Protein AF-A0A354V570-F1 (afdb_monomer)

Radius of gyration: 34.98 Å; Cα contacts (8 Å, |Δi|>4): 136; chains: 1; bounding box: 71×26×112 Å

Solvent-accessible surface area (backbone atoms only — not comparable to full-atom values): 10830 Å² total; per-residue (Å²): 133,88,82,84,88,83,88,81,84,81,88,86,79,90,77,90,74,82,81,78,75,77,77,74,77,79,70,84,76,78,62,79,75,73,76,81,72,86,63,65,87,55,49,42,34,30,36,42,27,51,80,42,76,70,43,21,30,79,84,53,80,10,58,46,37,53,50,50,54,52,50,15,59,76,69,74,23,50,77,44,78,36,73,46,66,88,47,95,57,36,56,58,75,24,49,72,60,71,65,19,80,42,63,84,79,77,75,88,91,53,87,92,55,90,78,76,83,82,90,76,86,87,77,90,78,91,85,78,70,83,87,69,84,56,72,86,71,86,54,94,82,44,74,87,50,76,87,54,89,83,88,77,69,88,91,116

Mean predicted aligned error: 12.6 Å

pLDDT: mean 85.15, std 17.91, range [40.03, 98.69]

Foldseek 3Di:
DDDDDDDDDDDDDDDDDPPPPPPPPPDPPPDPDPDPPPDDPQEQEEEDAQDDPCQDHPVLNHPLSVVQVVVSVVSNHHYHYDHDHPDPCSCVVDVVVVNGPDYSDDDPPDPSDDDDDDPDDDDDDDDDDPPPVCPPPDDPPPPVCPPPDDDDDPPD

Structure (mmCIF, N/CA/C/O backbone):
data_AF-A0A354V570-F1
#
_entry.id   AF-A0A354V570-F1
#
loop_
_atom_site.group_PDB
_atom_site.id
_atom_site.type_symbol
_atom_site.label_atom_id
_atom_site.label_alt_id
_atom_site.label_comp_id
_atom_site.label_asym_id
_atom_site.label_entity_id
_atom_site.label_seq_id
_atom_site.pdbx_PDB_ins_code
_atom_site.Cartn_x
_atom_site.Cartn_y
_atom_site.Cartn_z
_atom_site.occupancy
_atom_site.B_iso_or_equiv
_atom_site.auth_seq_id
_atom_site.auth_comp_id
_atom_site.auth_asym_id
_atom_site.auth_atom_id
_atom_site.pdbx_PDB_model_num
ATOM 1 N N . MET A 1 1 ? 56.225 10.891 81.210 1.00 40.03 1 MET A N 1
ATOM 2 C CA . MET A 1 1 ? 55.507 10.770 79.925 1.00 40.03 1 MET A CA 1
ATOM 3 C C . MET A 1 1 ? 54.212 10.021 80.195 1.00 40.03 1 MET A C 1
ATOM 5 O O . MET A 1 1 ? 54.259 8.983 80.834 1.00 40.03 1 MET A O 1
ATOM 9 N N . ILE A 1 2 ? 53.108 10.672 79.836 1.00 46.34 2 ILE A N 1
ATOM 10 C CA . ILE A 1 2 ? 51.670 10.344 79.922 1.00 46.34 2 ILE A CA 1
ATOM 11 C C . ILE A 1 2 ? 51.297 8.901 80.334 1.00 46.34 2 ILE A C 1
ATOM 13 O O . ILE A 1 2 ? 51.657 7.933 79.672 1.00 46.34 2 ILE A O 1
ATOM 17 N N . ALA A 1 3 ? 50.515 8.808 81.414 1.00 45.03 3 ALA A N 1
ATOM 18 C CA . ALA A 1 3 ? 49.882 7.602 81.949 1.00 45.03 3 ALA A CA 1
ATOM 19 C C . ALA A 1 3 ? 48.543 7.268 81.245 1.00 45.03 3 ALA A C 1
ATOM 21 O O . ALA A 1 3 ? 47.855 8.187 80.797 1.00 45.03 3 ALA A O 1
ATOM 22 N N . PRO A 1 4 ? 48.120 5.988 81.216 1.00 59.09 4 PRO A N 1
ATOM 23 C CA . PRO A 1 4 ? 46.733 5.562 81.005 1.00 59.09 4 PRO A CA 1
ATOM 24 C C . PRO A 1 4 ? 46.096 5.131 82.357 1.00 59.09 4 PRO A C 1
ATOM 26 O O . PRO A 1 4 ? 46.700 5.324 83.411 1.00 59.09 4 PRO A O 1
ATOM 29 N N . PRO A 1 5 ? 44.963 4.408 82.370 1.00 66.62 5 PRO A N 1
ATOM 30 C CA . PRO A 1 5 ? 43.580 4.835 82.147 1.00 66.62 5 PRO A CA 1
ATOM 31 C C . PRO A 1 5 ? 42.736 4.666 83.438 1.00 66.62 5 PRO A C 1
ATOM 33 O O . PRO A 1 5 ? 43.206 4.044 84.387 1.00 66.62 5 PRO A O 1
ATOM 36 N N . ARG A 1 6 ? 41.465 5.114 83.462 1.00 45.03 6 ARG A N 1
ATOM 37 C CA . ARG A 1 6 ? 40.310 4.314 83.955 1.00 45.03 6 ARG A CA 1
ATOM 38 C C . ARG A 1 6 ? 38.993 5.087 84.093 1.00 45.03 6 ARG A C 1
ATOM 40 O O . ARG A 1 6 ? 38.951 6.180 84.637 1.00 45.03 6 ARG A O 1
ATOM 47 N N . SER A 1 7 ? 37.947 4.359 83.695 1.00 45.62 7 SER A N 1
ATOM 48 C CA . SER A 1 7 ? 36.602 4.253 84.278 1.00 45.62 7 SER A CA 1
ATOM 49 C C . SER A 1 7 ? 35.787 5.508 84.514 1.00 45.62 7 SER A C 1
ATOM 51 O O . SER A 1 7 ? 36.023 6.212 85.485 1.00 45.62 7 SER A O 1
ATOM 53 N N . LEU A 1 8 ? 34.676 5.635 83.785 1.00 45.81 8 LEU A N 1
ATOM 54 C CA . LEU A 1 8 ? 33.562 6.454 84.240 1.00 45.81 8 LEU A CA 1
ATOM 55 C C . LEU A 1 8 ? 32.199 5.903 83.746 1.00 45.81 8 LEU A C 1
ATOM 57 O O . LEU A 1 8 ? 31.908 5.944 82.560 1.00 45.81 8 LEU A O 1
ATOM 61 N N . TYR A 1 9 ? 31.410 5.435 84.729 1.00 46.66 9 TYR A N 1
ATOM 62 C CA . TYR A 1 9 ? 29.935 5.459 84.877 1.00 46.66 9 TYR A CA 1
ATOM 63 C C . TYR A 1 9 ? 29.064 4.608 83.927 1.00 46.66 9 TYR A C 1
ATOM 65 O O . TYR A 1 9 ? 29.129 4.714 82.714 1.00 46.66 9 TYR A O 1
ATOM 73 N N . ALA A 1 10 ? 28.336 3.603 84.427 1.00 41.88 10 ALA A N 1
ATOM 74 C CA . ALA A 1 10 ? 27.151 3.638 85.303 1.00 41.88 10 ALA A CA 1
ATOM 75 C C . ALA A 1 10 ? 25.839 3.894 84.533 1.00 41.88 10 ALA A C 1
ATOM 77 O O . ALA A 1 10 ? 25.606 4.969 83.999 1.00 41.88 10 ALA A O 1
ATOM 78 N N . ALA A 1 11 ? 25.036 2.826 84.509 1.00 47.81 11 ALA A N 1
ATOM 79 C CA . ALA A 1 11 ? 23.582 2.703 84.430 1.00 47.81 11 ALA A CA 1
ATOM 80 C C . ALA A 1 11 ? 22.734 3.974 84.214 1.00 47.81 11 ALA A C 1
ATOM 82 O O . ALA A 1 11 ? 22.866 4.932 84.967 1.00 47.81 11 ALA A O 1
ATOM 83 N N . LEU A 1 12 ? 21.720 3.888 83.339 1.00 44.53 12 LEU A N 1
ATOM 84 C CA . LEU A 1 12 ? 20.302 3.796 83.743 1.00 44.53 12 LEU A CA 1
ATOM 85 C C . LEU A 1 12 ? 19.314 4.089 82.589 1.00 44.53 12 LEU A C 1
ATOM 87 O O . LEU A 1 12 ? 19.620 4.792 81.634 1.00 44.53 12 LEU A O 1
ATOM 91 N N . PHE A 1 13 ? 18.092 3.593 82.811 1.00 45.84 13 PHE A N 1
ATOM 92 C CA . PHE A 1 13 ? 16.803 3.943 82.204 1.00 45.84 13 PHE A CA 1
ATOM 93 C C . PHE A 1 13 ? 16.470 3.383 80.819 1.00 45.84 13 PHE A C 1
ATOM 95 O O . PHE A 1 13 ? 16.592 4.028 79.783 1.00 45.84 13 PHE A O 1
ATOM 102 N N . GLY A 1 14 ? 15.875 2.186 80.857 1.00 50.66 14 GLY A N 1
ATOM 103 C CA . GLY A 1 14 ? 14.867 1.807 79.880 1.00 50.66 14 GLY A CA 1
ATOM 104 C C . GLY A 1 14 ? 13.661 2.747 79.956 1.00 50.66 14 GLY A C 1
ATOM 105 O O . GLY A 1 14 ? 13.156 3.049 81.037 1.00 50.66 14 GLY A O 1
ATOM 106 N N . ALA A 1 15 ? 13.197 3.175 78.788 1.00 52.69 15 ALA A N 1
ATOM 107 C CA . ALA A 1 15 ? 11.893 3.782 78.590 1.00 52.69 15 ALA A CA 1
ATOM 108 C C . ALA A 1 15 ? 11.246 3.090 77.384 1.00 52.69 15 ALA A C 1
ATOM 110 O O . ALA A 1 15 ? 11.650 3.281 76.238 1.00 52.69 15 ALA A O 1
ATOM 111 N N . LEU A 1 16 ? 10.272 2.227 77.674 1.00 54.16 16 LEU A N 1
ATOM 112 C CA . LEU A 1 16 ? 9.351 1.643 76.705 1.00 54.16 16 LEU A CA 1
ATOM 113 C C . LEU A 1 16 ? 8.462 2.761 76.145 1.00 54.16 16 LEU A C 1
ATOM 115 O O . LEU A 1 16 ? 7.540 3.218 76.816 1.00 54.16 16 LEU A O 1
ATOM 119 N N . LEU A 1 17 ? 8.734 3.195 74.916 1.00 55.28 17 LEU A N 1
ATOM 120 C CA . LEU A 1 17 ? 7.789 3.961 74.106 1.00 55.28 17 LEU A CA 1
ATOM 121 C C . LEU A 1 17 ? 6.872 2.957 73.391 1.00 55.28 17 LEU A C 1
ATOM 123 O O . LEU A 1 17 ? 7.374 2.178 72.578 1.00 55.28 17 LEU A O 1
ATOM 127 N N . PRO A 1 18 ? 5.553 2.923 73.657 1.00 50.94 18 PRO A N 1
ATOM 128 C CA . PRO A 1 18 ? 4.658 2.131 72.833 1.00 50.94 18 PRO A CA 1
ATOM 129 C C . PRO A 1 18 ? 4.626 2.760 71.438 1.00 50.94 18 PRO A C 1
ATOM 131 O O . PRO A 1 18 ? 4.249 3.920 71.266 1.00 50.94 18 PRO A O 1
ATOM 134 N N . ALA A 1 19 ? 5.055 1.990 70.440 1.00 54.31 19 ALA A N 1
ATOM 135 C CA . ALA A 1 19 ? 4.884 2.324 69.038 1.00 54.31 19 ALA A CA 1
ATOM 136 C C . ALA A 1 19 ? 3.381 2.377 68.734 1.00 54.31 19 ALA A C 1
ATOM 138 O O . ALA A 1 19 ? 2.736 1.356 68.500 1.00 54.31 19 ALA A O 1
ATOM 139 N N . LEU A 1 20 ? 2.810 3.579 68.768 1.00 51.91 20 LEU A N 1
ATOM 140 C CA . LEU A 1 20 ? 1.497 3.856 68.205 1.00 51.91 20 LEU A CA 1
ATOM 141 C C . LEU A 1 20 ? 1.628 3.759 66.682 1.00 51.91 20 LEU A C 1
ATOM 143 O O . LEU A 1 20 ? 1.919 4.735 65.994 1.00 51.91 20 LEU A O 1
ATOM 147 N N . TRP A 1 21 ? 1.461 2.548 66.156 1.00 53.62 21 TRP A N 1
ATOM 148 C CA . TRP A 1 21 ? 1.178 2.337 64.744 1.00 53.62 21 TRP A CA 1
ATOM 149 C C . TRP A 1 21 ? -0.186 2.947 64.440 1.00 53.62 21 TRP A C 1
ATOM 151 O O . TRP A 1 21 ? -1.230 2.319 64.632 1.00 53.62 21 TRP A O 1
ATOM 161 N N . SER A 1 22 ? -0.170 4.192 63.968 1.00 54.38 22 SER A N 1
ATOM 162 C CA . SER A 1 22 ? -1.287 4.790 63.250 1.00 54.38 22 SER A CA 1
ATOM 163 C C . SER A 1 22 ? -1.614 3.895 62.058 1.00 54.38 22 SER A C 1
ATOM 165 O O . SER A 1 22 ? -0.965 3.963 61.016 1.00 54.38 22 SER A O 1
ATOM 167 N N . HIS A 1 23 ? -2.615 3.034 62.216 1.00 56.38 23 HIS A N 1
ATOM 168 C CA . HIS A 1 23 ? -3.255 2.352 61.103 1.00 56.38 23 HIS A CA 1
ATOM 169 C C . HIS A 1 23 ? -4.083 3.408 60.375 1.00 56.38 23 HIS A C 1
ATOM 171 O O . HIS A 1 23 ? -5.276 3.569 60.627 1.00 56.38 23 HIS A O 1
ATOM 177 N N . ALA A 1 24 ? -3.429 4.190 59.515 1.00 60.97 24 ALA A N 1
ATOM 178 C CA . ALA A 1 24 ? -4.134 4.960 58.512 1.00 60.97 24 ALA A CA 1
ATOM 179 C C . ALA A 1 24 ? -4.854 3.942 57.623 1.00 60.97 24 ALA A C 1
ATOM 181 O O . ALA A 1 24 ? -4.229 3.260 56.812 1.00 60.97 24 ALA A O 1
ATOM 182 N N . ALA A 1 25 ? -6.157 3.774 57.844 1.00 57.53 25 ALA A N 1
ATOM 183 C CA . ALA A 1 25 ? -7.006 3.018 56.946 1.00 57.53 25 ALA A CA 1
ATOM 184 C C . ALA A 1 25 ? -6.909 3.687 55.571 1.00 57.53 25 ALA A C 1
ATOM 186 O O . ALA A 1 25 ? -7.397 4.800 55.376 1.00 57.53 25 ALA A O 1
ATOM 187 N N . ALA A 1 26 ? -6.211 3.034 54.643 1.00 60.56 26 ALA A N 1
ATOM 188 C CA . ALA A 1 26 ? -6.195 3.436 53.251 1.00 60.56 26 ALA A CA 1
ATOM 189 C C . ALA A 1 26 ? -7.630 3.307 52.731 1.00 60.56 26 ALA A C 1
ATOM 191 O O . ALA A 1 26 ? -8.140 2.201 52.551 1.00 60.56 26 ALA A O 1
ATOM 192 N N . LEU A 1 27 ? -8.302 4.444 52.547 1.00 58.34 27 LEU A N 1
ATOM 193 C CA . LEU A 1 27 ? -9.531 4.487 51.767 1.00 58.34 27 LEU A CA 1
ATOM 194 C C . LEU A 1 27 ? -9.199 3.957 50.363 1.00 58.34 27 LEU A C 1
ATOM 196 O O . LEU A 1 27 ? -8.145 4.324 49.832 1.00 58.34 27 LEU A O 1
ATOM 200 N N . PRO A 1 28 ? -10.048 3.109 49.757 1.00 53.22 28 PRO A N 1
ATOM 201 C CA . PRO A 1 28 ? -9.874 2.714 48.370 1.00 53.22 28 PRO A CA 1
ATOM 202 C C . PRO A 1 28 ? -9.781 3.982 47.524 1.00 53.22 28 PRO A C 1
ATOM 204 O O . PRO A 1 28 ? -10.740 4.748 47.434 1.00 53.22 28 PRO A O 1
ATOM 207 N N . GLN A 1 29 ? -8.610 4.239 46.942 1.00 56.62 29 GLN A N 1
ATOM 208 C CA . GLN A 1 29 ? -8.516 5.201 45.859 1.00 56.62 29 GLN A CA 1
ATOM 209 C C . GLN A 1 29 ? -9.211 4.555 44.666 1.00 56.62 29 GLN A C 1
ATOM 211 O O . GLN A 1 29 ? -8.597 3.804 43.910 1.00 56.62 29 GLN A O 1
ATOM 216 N N . GLU A 1 30 ? -10.508 4.816 44.518 1.00 58.66 30 GLU A N 1
ATOM 217 C CA . GLU A 1 30 ? -11.145 4.742 43.212 1.00 58.66 30 GLU A CA 1
ATOM 218 C C . GLU A 1 30 ? -10.416 5.769 42.346 1.00 58.66 30 GLU A C 1
ATOM 220 O O . GLU A 1 30 ? -10.664 6.975 42.404 1.00 58.66 30 GLU A O 1
ATOM 225 N N . GLY A 1 31 ? -9.401 5.283 41.624 1.00 63.75 31 GLY A N 1
ATOM 226 C CA . GLY A 1 31 ? -8.749 6.047 40.575 1.00 63.75 31 GLY A CA 1
ATOM 227 C C . GLY A 1 31 ? -9.816 6.590 39.625 1.00 63.75 31 GLY A C 1
ATOM 228 O O . GLY A 1 31 ? -10.897 5.999 39.533 1.00 63.75 31 GLY A O 1
ATOM 229 N N . PRO A 1 32 ? -9.551 7.719 38.946 1.00 59.88 32 PRO A N 1
ATOM 230 C CA . PRO A 1 32 ? -10.519 8.329 38.045 1.00 59.88 32 PRO A CA 1
ATOM 231 C C . PRO A 1 32 ? -11.125 7.244 37.159 1.00 59.88 32 PRO A C 1
ATOM 233 O O . PRO A 1 32 ? -10.380 6.498 36.518 1.00 59.88 32 PRO A O 1
ATOM 236 N N . ALA A 1 33 ? -12.458 7.125 37.212 1.00 59.72 33 ALA A N 1
ATOM 237 C CA . ALA A 1 33 ? -13.228 6.197 36.399 1.00 59.72 33 ALA A CA 1
ATOM 238 C C . ALA A 1 33 ? -12.624 6.202 34.997 1.00 59.72 33 ALA A C 1
ATOM 240 O O . ALA A 1 33 ? -12.495 7.274 34.399 1.00 59.72 33 ALA A O 1
ATOM 241 N N . ALA A 1 34 ? -12.148 5.030 34.564 1.00 62.41 34 ALA A N 1
ATOM 242 C CA . ALA A 1 34 ? -11.426 4.859 33.315 1.00 62.41 34 ALA A CA 1
ATOM 243 C C . ALA A 1 34 ? -12.100 5.704 32.232 1.00 62.41 34 ALA A C 1
ATOM 245 O O . ALA A 1 34 ? -13.318 5.610 32.056 1.00 62.41 34 ALA A O 1
ATOM 246 N N . ALA A 1 35 ? -11.324 6.572 31.577 1.00 65.38 35 ALA A N 1
ATOM 247 C CA . ALA A 1 35 ? -11.808 7.345 30.445 1.00 65.38 35 ALA A CA 1
ATOM 248 C C . ALA A 1 35 ? -12.620 6.407 29.541 1.00 65.38 35 ALA A C 1
ATOM 250 O O . ALA A 1 35 ? -12.164 5.304 29.236 1.00 65.38 35 ALA A O 1
ATOM 251 N N . VAL A 1 36 ? -13.850 6.799 29.203 1.00 68.56 36 VAL A N 1
ATOM 252 C CA . VAL A 1 36 ? -14.714 5.977 28.354 1.00 68.56 36 VAL A CA 1
ATOM 253 C C . VAL A 1 36 ? -14.024 5.861 27.001 1.00 68.56 36 VAL A C 1
ATOM 255 O O . VAL A 1 36 ? -14.015 6.811 26.221 1.00 68.56 36 VAL A O 1
ATOM 258 N N . GLU A 1 37 ? -13.402 4.712 26.752 1.00 74.56 37 GLU A N 1
ATOM 259 C CA . GLU A 1 37 ? -12.779 4.401 25.474 1.00 74.56 37 GLU A CA 1
ATOM 260 C C . GLU A 1 37 ? -13.897 4.286 24.430 1.00 74.56 37 GLU A C 1
ATOM 262 O O . GLU A 1 37 ? -14.682 3.337 24.433 1.00 74.56 37 GLU A O 1
ATOM 267 N N . LEU A 1 38 ? -14.016 5.303 23.572 1.00 79.88 38 LEU A N 1
ATOM 268 C CA . LEU A 1 38 ? -15.046 5.355 22.528 1.00 79.88 38 LEU A CA 1
ATOM 269 C C . LEU A 1 38 ? -14.749 4.390 21.370 1.00 79.88 38 LEU A C 1
ATOM 271 O O . LEU A 1 38 ? -15.641 4.100 20.571 1.00 79.88 38 LEU A O 1
ATOM 275 N N . ILE A 1 39 ? -13.508 3.910 21.256 1.00 83.12 39 ILE A N 1
ATOM 276 C CA . ILE A 1 39 ? -13.085 2.955 20.233 1.00 83.12 39 ILE A CA 1
ATOM 277 C C . ILE A 1 39 ? -13.194 1.538 20.796 1.00 83.12 39 ILE A C 1
ATOM 279 O O . ILE A 1 39 ? -12.601 1.217 21.817 1.00 83.12 39 ILE A O 1
ATOM 283 N N . ASP A 1 40 ? -13.927 0.657 20.113 1.00 87.00 40 ASP A N 1
ATOM 284 C CA . ASP A 1 40 ? -14.064 -0.729 20.564 1.00 87.00 40 ASP A CA 1
ATOM 285 C C . ASP A 1 40 ? -12.696 -1.447 20.560 1.00 87.00 40 ASP A C 1
ATOM 287 O O . ASP A 1 40 ? -12.145 -1.719 19.485 1.00 87.00 40 ASP A O 1
ATOM 291 N N . PRO A 1 41 ? -12.150 -1.829 21.734 1.00 89.12 41 PRO A N 1
ATOM 292 C CA . PRO A 1 41 ? -10.842 -2.468 21.806 1.00 89.12 41 PRO A CA 1
ATOM 293 C C . PRO A 1 41 ? -10.837 -3.879 21.201 1.00 89.12 41 PRO A C 1
ATOM 295 O O . PRO A 1 41 ? -9.758 -4.438 20.988 1.00 89.12 41 PRO A O 1
ATOM 298 N N . LYS A 1 42 ? -12.006 -4.464 20.911 1.00 95.12 42 LYS A N 1
ATOM 299 C CA . LYS A 1 42 ? -12.170 -5.815 20.356 1.00 95.12 42 LYS A CA 1
ATOM 300 C C . LYS A 1 42 ? -12.096 -5.856 18.832 1.00 95.12 42 LYS A C 1
ATOM 302 O O . LYS A 1 42 ? -12.066 -6.948 18.265 1.00 95.12 42 LYS A O 1
ATOM 307 N N . VAL A 1 43 ? -12.037 -4.701 18.168 1.00 97.44 43 VAL A N 1
ATOM 308 C CA . VAL A 1 43 ? -11.965 -4.606 16.708 1.00 97.44 43 VAL A CA 1
ATOM 309 C C . VAL A 1 43 ? -10.581 -4.124 16.281 1.00 97.44 43 VAL A C 1
ATOM 311 O O . VAL A 1 43 ? -10.050 -3.142 16.790 1.00 97.44 43 VAL A O 1
ATOM 314 N N . PHE A 1 44 ? -9.974 -4.822 15.330 1.00 98.19 44 PHE A N 1
ATOM 315 C CA . PHE A 1 44 ? -8.785 -4.386 14.615 1.00 98.19 44 PHE A CA 1
ATOM 316 C C . PHE A 1 44 ? -9.236 -3.604 13.377 1.00 98.19 44 PHE A C 1
ATOM 318 O O . PHE A 1 44 ? -9.680 -4.197 12.392 1.00 98.19 44 PHE A O 1
ATOM 325 N N . ARG A 1 45 ? -9.208 -2.266 13.460 1.00 98.12 45 ARG A N 1
ATOM 326 C CA . ARG A 1 45 ? -9.735 -1.368 12.420 1.00 98.12 45 ARG A CA 1
ATOM 327 C C . ARG A 1 45 ? -8.621 -0.936 11.470 1.00 98.12 45 ARG A C 1
ATOM 329 O O . ARG A 1 45 ? -7.745 -0.163 11.850 1.00 98.12 45 ARG A O 1
ATOM 336 N N . VAL A 1 46 ? -8.671 -1.396 10.228 1.00 98.44 46 VAL A N 1
ATOM 337 C CA . VAL A 1 46 ? -7.612 -1.206 9.230 1.00 98.44 46 VAL A CA 1
ATOM 338 C C . VAL A 1 46 ? -8.031 -0.171 8.189 1.00 98.44 46 VAL A C 1
ATOM 340 O O . VAL A 1 46 ? -9.097 -0.281 7.587 1.00 98.44 46 VAL A O 1
ATOM 343 N N . CYS A 1 47 ? -7.188 0.828 7.941 1.00 98.31 47 CYS A N 1
ATOM 344 C CA . CYS A 1 47 ? -7.322 1.729 6.801 1.00 98.31 47 CYS A CA 1
ATOM 345 C C . CYS A 1 47 ? -6.811 1.009 5.548 1.00 98.31 47 CYS A C 1
ATOM 347 O O . CYS A 1 47 ? -5.683 0.511 5.549 1.00 98.31 47 CYS A O 1
ATOM 349 N N . SER A 1 48 ? -7.606 0.932 4.481 1.00 98.31 48 SER A N 1
ATOM 350 C CA . SER A 1 48 ? -7.229 0.156 3.294 1.00 98.31 48 SER A CA 1
ATOM 351 C C . SER A 1 48 ? -7.860 0.706 2.016 1.00 98.31 48 SER A C 1
ATOM 353 O O . SER A 1 48 ? -8.819 1.477 2.072 1.00 98.31 48 SER A O 1
ATOM 355 N N . ASP A 1 49 ? -7.321 0.328 0.858 1.00 98.25 49 ASP A N 1
ATOM 356 C CA . ASP A 1 49 ? -7.836 0.754 -0.442 1.00 98.25 49 ASP A CA 1
ATOM 357 C C . ASP A 1 49 ? -8.773 -0.317 -1.021 1.00 98.25 49 ASP A C 1
ATOM 359 O O . ASP A 1 49 ? -8.402 -1.492 -1.089 1.00 98.25 49 ASP A O 1
ATOM 363 N N . PRO A 1 50 ? -9.991 0.054 -1.455 1.00 98.12 50 PRO A N 1
ATOM 364 C CA . PRO A 1 50 ? -10.959 -0.907 -1.968 1.00 98.12 50 PRO A CA 1
ATOM 365 C C . PRO A 1 50 ? -10.557 -1.563 -3.301 1.00 98.12 50 PRO A C 1
ATOM 367 O O . PRO A 1 50 ? -11.178 -2.553 -3.698 1.00 98.12 50 PRO A O 1
ATOM 370 N N . ARG A 1 51 ? -9.577 -1.020 -4.036 1.00 97.88 51 ARG A N 1
ATOM 371 C CA . ARG A 1 51 ? -9.271 -1.371 -5.434 1.00 97.88 51 ARG A CA 1
ATOM 372 C C . ARG A 1 51 ? -7.778 -1.257 -5.785 1.00 97.88 51 ARG A C 1
ATOM 374 O O . ARG A 1 51 ? -7.449 -0.852 -6.899 1.00 97.88 51 ARG A O 1
ATOM 381 N N . ASN A 1 52 ? -6.881 -1.670 -4.893 1.00 97.12 52 ASN A N 1
ATOM 382 C CA . ASN A 1 52 ? -5.430 -1.546 -5.069 1.00 97.12 52 ASN A CA 1
ATOM 383 C C . ASN A 1 52 ? -4.714 -2.903 -5.037 1.00 97.12 52 ASN A C 1
ATOM 385 O O . ASN A 1 52 ? -3.825 -3.147 -4.219 1.00 97.12 52 ASN A O 1
ATOM 389 N N . LEU A 1 53 ? -5.105 -3.822 -5.924 1.00 98.00 53 LEU A N 1
ATOM 390 C CA . LEU A 1 53 ? -4.349 -5.063 -6.092 1.00 98.00 53 LEU A CA 1
ATOM 391 C C . LEU A 1 53 ? -2.928 -4.760 -6.611 1.00 98.00 53 LEU A C 1
ATOM 393 O O . LEU A 1 53 ? -2.769 -3.877 -7.454 1.00 98.00 53 LEU A O 1
ATOM 397 N N . PRO A 1 54 ? -1.901 -5.496 -6.144 1.00 97.50 54 PRO A N 1
ATOM 398 C CA . PRO A 1 54 ? -1.980 -6.726 -5.343 1.00 97.50 54 PRO A CA 1
ATOM 399 C C . PRO A 1 54 ? -2.097 -6.520 -3.819 1.00 97.50 54 PRO A C 1
ATOM 401 O O . PRO A 1 54 ? -2.168 -7.504 -3.086 1.00 97.50 54 PRO A O 1
ATOM 404 N N . PHE A 1 55 ? -2.113 -5.280 -3.328 1.00 98.06 55 PHE A N 1
ATOM 405 C CA . PHE A 1 55 ? -2.076 -4.960 -1.897 1.00 98.06 55 PHE A CA 1
ATOM 406 C C . PHE A 1 55 ? -3.399 -5.276 -1.204 1.00 98.06 55 PHE A C 1
ATOM 408 O O . PHE A 1 55 ? -3.438 -6.107 -0.297 1.00 98.06 55 PHE A O 1
ATOM 415 N N . SER A 1 56 ? -4.489 -4.652 -1.648 1.00 98.50 56 SER A N 1
ATOM 416 C CA . SER A 1 56 ? -5.801 -4.792 -1.015 1.00 98.50 56 SER A CA 1
ATOM 417 C C . SER A 1 56 ? -6.968 -4.550 -1.969 1.00 98.50 56 SER A C 1
ATOM 419 O O . SER A 1 56 ? -6.837 -3.856 -2.979 1.00 98.50 56 SER A O 1
ATOM 421 N N . ASN A 1 57 ? -8.118 -5.152 -1.658 1.00 98.56 57 ASN A N 1
ATOM 422 C CA . ASN A 1 57 ? -9.413 -4.773 -2.218 1.00 98.56 57 ASN A CA 1
ATOM 423 C C . ASN A 1 57 ? -10.587 -5.170 -1.299 1.00 98.56 57 ASN A C 1
ATOM 425 O O . ASN A 1 57 ? -10.410 -5.935 -0.350 1.00 98.56 57 ASN A O 1
ATOM 429 N N . GLU A 1 58 ? -11.804 -4.705 -1.609 1.00 98.25 58 GLU A N 1
ATOM 430 C CA . GLU A 1 58 ? -13.027 -5.029 -0.835 1.00 98.25 58 GLU A CA 1
ATOM 431 C C . GLU A 1 58 ? -13.380 -6.521 -0.840 1.00 98.25 58 GLU A C 1
ATOM 433 O O . GLU A 1 58 ? -14.095 -6.996 0.040 1.00 98.25 58 GLU A O 1
ATOM 438 N N . LYS A 1 59 ? -12.873 -7.271 -1.824 1.00 98.25 59 LYS A N 1
ATOM 439 C CA . LYS A 1 59 ? -13.056 -8.723 -1.920 1.00 98.25 59 LYS A CA 1
ATOM 440 C C . LYS A 1 59 ? -12.085 -9.509 -1.033 1.00 98.25 59 LYS A C 1
ATOM 442 O O . LYS A 1 59 ? -12.223 -10.725 -0.931 1.00 98.25 59 LYS A O 1
ATOM 447 N N . GLY A 1 60 ? -11.108 -8.849 -0.406 1.00 97.94 60 GLY A N 1
ATOM 448 C CA . GLY A 1 60 ? -10.112 -9.496 0.447 1.00 97.94 60 GLY A CA 1
ATOM 449 C C . GLY A 1 60 ? -9.091 -10.348 -0.317 1.00 97.94 60 GLY A C 1
ATOM 450 O O . GLY A 1 60 ? -8.557 -11.306 0.240 1.00 97.94 60 GLY A O 1
ATOM 451 N N . GLU A 1 61 ? -8.845 -10.049 -1.594 1.00 98.50 61 GLU A N 1
ATOM 452 C CA . GLU A 1 61 ? -7.960 -10.824 -2.479 1.00 98.50 61 GLU A CA 1
ATOM 453 C C . GLU A 1 61 ? -6.488 -10.386 -2.381 1.00 98.50 61 GLU A C 1
ATOM 455 O O . GLU A 1 61 ? -5.601 -11.096 -2.854 1.00 98.50 61 GLU A O 1
ATOM 460 N N . GLY A 1 62 ? -6.216 -9.221 -1.786 1.00 98.50 62 GLY A N 1
ATOM 461 C CA . GLY A 1 62 ? -4.870 -8.668 -1.680 1.00 98.50 62 GLY A CA 1
ATOM 462 C C . GLY A 1 62 ? -4.040 -9.277 -0.550 1.00 98.50 62 GLY A C 1
ATOM 463 O O . GLY A 1 62 ? -4.568 -9.778 0.448 1.00 98.50 62 GLY A O 1
ATOM 464 N N . PHE A 1 63 ? -2.713 -9.212 -0.672 1.00 98.31 63 PHE A N 1
ATOM 465 C CA . PHE A 1 63 ? -1.829 -9.788 0.345 1.00 98.31 63 PHE A CA 1
ATOM 466 C C . PHE A 1 63 ? -1.896 -9.028 1.682 1.00 98.31 63 PHE A C 1
ATOM 468 O O . PHE A 1 63 ? -1.786 -9.649 2.740 1.00 98.31 63 PHE A O 1
ATOM 475 N N . GLU A 1 64 ? -2.141 -7.713 1.674 1.00 98.38 64 GLU A N 1
ATOM 476 C CA . GLU A 1 64 ? -2.327 -6.931 2.902 1.00 98.38 64 GLU A CA 1
ATOM 477 C C . GLU A 1 64 ? -3.657 -7.257 3.584 1.00 98.38 64 GLU A C 1
ATOM 479 O O . GLU A 1 64 ? -3.744 -7.183 4.811 1.00 98.38 64 GLU A O 1
ATOM 484 N N . ASN A 1 65 ? -4.675 -7.699 2.828 1.00 98.69 65 ASN A N 1
ATOM 485 C CA . ASN A 1 65 ? -5.892 -8.233 3.437 1.00 98.69 65 ASN A CA 1
ATOM 486 C C . ASN A 1 65 ? -5.576 -9.486 4.263 1.00 98.69 65 ASN A C 1
ATOM 488 O O . ASN A 1 65 ? -5.975 -9.580 5.420 1.00 98.69 65 ASN A O 1
ATOM 492 N N . LYS A 1 66 ? -4.772 -10.404 3.714 1.00 98.56 66 LYS A N 1
ATOM 493 C CA . LYS A 1 66 ? -4.354 -11.632 4.413 1.00 98.56 66 LYS A CA 1
ATOM 494 C C . LYS A 1 66 ? -3.460 -11.365 5.618 1.00 98.56 66 LYS A C 1
ATOM 496 O O . LYS A 1 66 ? -3.592 -12.038 6.638 1.00 98.56 66 LYS A O 1
ATOM 501 N N . LEU A 1 67 ? -2.599 -10.351 5.547 1.00 98.50 67 LEU A N 1
ATOM 502 C CA . LEU A 1 67 ? -1.826 -9.904 6.708 1.00 98.50 67 LEU A CA 1
ATOM 503 C C . LEU A 1 67 ? -2.725 -9.304 7.799 1.00 98.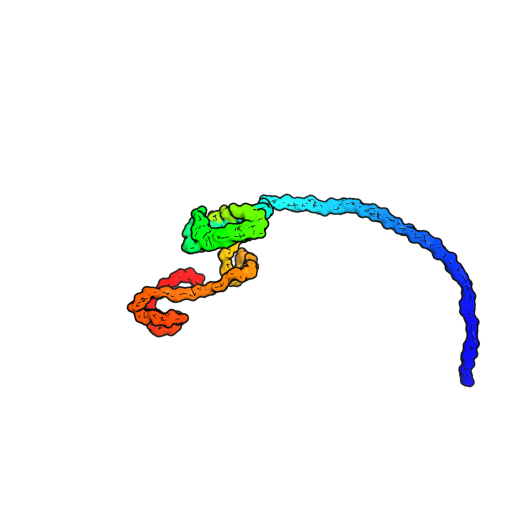50 67 LEU A C 1
ATOM 505 O O . LEU A 1 67 ? -2.523 -9.592 8.978 1.00 98.50 67 LEU A O 1
ATOM 509 N N . ALA A 1 68 ? -3.733 -8.514 7.428 1.00 98.62 68 ALA A N 1
ATOM 510 C CA . ALA A 1 68 ? -4.693 -7.963 8.380 1.00 98.62 68 ALA A CA 1
ATOM 511 C C . ALA A 1 68 ? -5.527 -9.061 9.062 1.00 98.62 68 ALA A C 1
ATOM 513 O O . ALA A 1 68 ? -5.690 -9.031 10.281 1.00 98.62 68 ALA A O 1
ATOM 514 N N . GLU A 1 69 ? -5.993 -10.060 8.303 1.00 98.69 69 GLU A N 1
ATOM 515 C CA . GLU A 1 69 ? -6.668 -11.258 8.827 1.00 98.69 69 GLU A CA 1
ATOM 516 C C . GLU A 1 69 ? -5.776 -12.003 9.836 1.00 98.69 69 GLU A C 1
ATOM 518 O O . GLU A 1 69 ? -6.214 -12.324 10.944 1.00 98.69 69 GLU A O 1
ATOM 523 N N . LEU A 1 70 ? -4.501 -12.222 9.490 1.00 98.56 70 LEU A N 1
ATOM 524 C CA . LEU A 1 70 ? -3.524 -12.877 10.362 1.00 98.56 70 LEU A CA 1
ATOM 525 C C . LEU A 1 70 ? -3.317 -12.115 11.679 1.00 98.56 70 LEU A C 1
ATOM 527 O O . LEU A 1 70 ? -3.285 -12.731 12.748 1.00 98.56 70 LEU A O 1
ATOM 531 N N . LEU A 1 71 ? -3.156 -10.791 11.616 1.00 98.25 71 LEU A N 1
ATOM 532 C CA . LEU A 1 71 ? -2.953 -9.961 12.804 1.00 98.25 71 LEU A CA 1
ATOM 533 C C . LEU A 1 71 ? -4.205 -9.908 13.679 1.00 98.25 71 LEU A C 1
ATOM 535 O O . LEU A 1 71 ? -4.091 -10.096 14.888 1.00 98.25 71 LEU A O 1
ATOM 539 N N . ALA A 1 72 ? -5.388 -9.721 13.091 1.00 98.50 72 ALA A N 1
ATOM 540 C CA . ALA A 1 72 ? -6.649 -9.725 13.828 1.00 98.50 72 ALA A CA 1
ATOM 541 C C . ALA A 1 72 ? -6.832 -11.037 14.610 1.00 98.50 72 ALA A C 1
ATOM 543 O O . ALA A 1 72 ? -7.086 -11.010 15.816 1.00 98.50 72 ALA A O 1
ATOM 544 N N . ALA A 1 73 ? -6.579 -12.179 13.959 1.00 9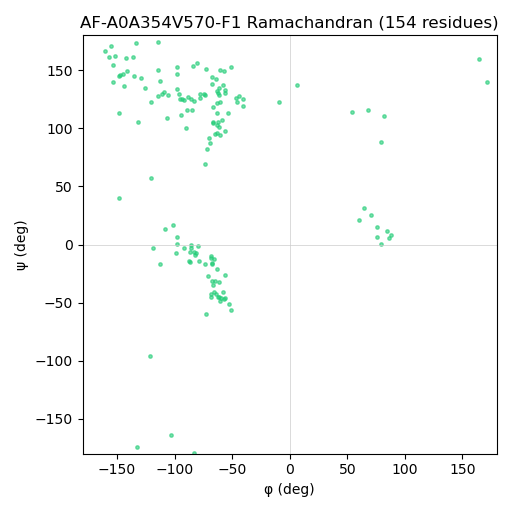8.50 73 ALA A N 1
ATOM 545 C CA . ALA A 1 73 ? -6.634 -13.491 14.597 1.00 98.50 73 ALA A CA 1
ATOM 546 C C . ALA A 1 73 ? -5.623 -13.628 15.750 1.00 98.50 73 ALA A C 1
ATOM 548 O O . ALA A 1 73 ? -5.984 -14.081 16.835 1.00 98.50 73 ALA A O 1
ATOM 549 N N . LYS A 1 74 ? -4.368 -13.198 15.555 1.00 98.12 74 LYS A N 1
ATOM 550 C CA . LYS A 1 74 ? -3.335 -13.240 16.607 1.00 98.12 74 LYS A CA 1
ATOM 551 C C . LYS A 1 74 ? -3.643 -12.328 17.794 1.00 98.12 74 LYS A C 1
ATOM 553 O O . LYS A 1 74 ? -3.256 -12.650 18.912 1.00 98.12 74 LYS A O 1
ATOM 558 N N . LEU A 1 75 ? -4.322 -11.209 17.554 1.00 97.62 75 LEU A N 1
ATOM 559 C CA . LEU A 1 75 ? -4.737 -10.263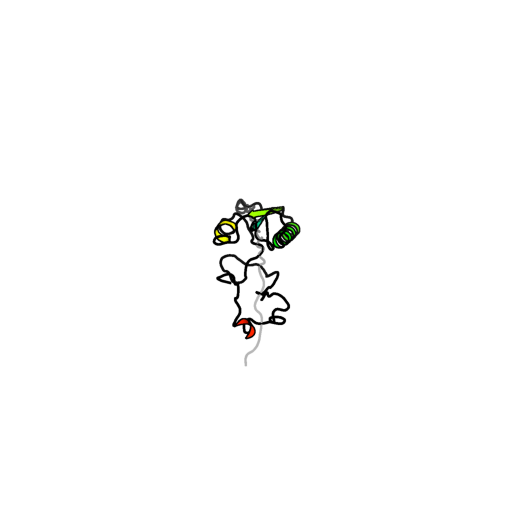 18.588 1.00 97.62 75 LEU A CA 1
ATOM 560 C C . LEU A 1 75 ? -6.048 -10.667 19.279 1.00 97.62 75 LEU A C 1
ATOM 562 O O . LEU A 1 75 ? -6.449 -10.000 20.230 1.00 97.62 75 LEU A O 1
ATOM 566 N N . GLY A 1 76 ? -6.728 -11.720 18.810 1.00 97.94 76 GLY A N 1
ATOM 567 C CA . GLY A 1 76 ? -8.045 -12.105 19.318 1.00 97.94 76 GLY A CA 1
ATOM 568 C C . GLY A 1 76 ? -9.120 -11.046 19.050 1.00 97.94 76 GLY A C 1
ATOM 569 O O . GLY A 1 76 ? -10.031 -10.880 19.858 1.00 97.94 76 GLY A O 1
ATOM 570 N N . LYS A 1 77 ? -8.995 -10.304 17.943 1.00 98.25 77 LYS A N 1
ATOM 571 C CA . LYS A 1 77 ? -9.894 -9.210 17.554 1.00 98.25 77 LYS A CA 1
ATOM 572 C C . LYS A 1 77 ? -10.659 -9.553 16.280 1.00 98.25 77 LYS A C 1
ATOM 574 O O . LYS A 1 77 ? -10.144 -10.246 15.405 1.00 98.25 77 LYS A O 1
ATOM 579 N N . SER A 1 78 ? -11.869 -9.018 16.135 1.00 98.12 78 SER A N 1
ATOM 580 C CA . SER A 1 78 ? -12.556 -9.012 14.838 1.00 98.12 78 SER A CA 1
ATOM 581 C C . SER A 1 78 ? -11.904 -7.999 13.897 1.00 98.12 78 SER A C 1
ATOM 583 O O . SER A 1 78 ? -11.382 -6.985 14.351 1.00 98.12 78 SER A O 1
ATOM 585 N N . LEU A 1 79 ? -11.960 -8.233 12.589 1.00 98.25 79 LEU A N 1
ATOM 586 C CA . LEU A 1 79 ? -11.378 -7.349 11.578 1.00 98.25 79 LEU A CA 1
ATOM 587 C C . LEU A 1 79 ? -12.445 -6.423 10.984 1.00 98.25 79 LEU A C 1
ATOM 589 O O . LEU A 1 79 ? -13.515 -6.888 10.597 1.00 98.25 79 LEU A O 1
ATOM 593 N N . ALA A 1 80 ? -12.140 -5.132 10.873 1.00 98.06 80 ALA A N 1
ATOM 594 C CA . ALA A 1 80 ? -12.969 -4.167 10.159 1.00 98.06 80 ALA A CA 1
ATOM 595 C C . ALA A 1 80 ? -12.101 -3.267 9.279 1.00 98.06 80 ALA A C 1
ATOM 597 O O . ALA A 1 80 ? -10.989 -2.907 9.662 1.00 98.06 80 ALA A O 1
ATOM 598 N N . TYR A 1 81 ? -12.629 -2.875 8.122 1.00 98.38 81 TYR A N 1
ATOM 599 C CA . TYR A 1 81 ? -11.936 -2.003 7.181 1.00 98.38 81 TYR A CA 1
ATOM 600 C C . TYR A 1 81 ? -12.615 -0.645 7.063 1.00 98.38 81 TYR A C 1
ATOM 602 O O . TYR A 1 81 ? -13.839 -0.552 6.981 1.00 98.38 81 TYR A O 1
ATOM 610 N N . THR A 1 82 ? -11.791 0.391 6.966 1.00 98.19 82 THR A N 1
ATOM 611 C CA . THR A 1 82 ? -12.175 1.710 6.472 1.00 98.19 82 THR A CA 1
ATOM 612 C C . THR A 1 82 ? -11.572 1.873 5.087 1.00 98.19 82 THR A C 1
ATOM 614 O O . THR A 1 82 ? -10.355 2.005 4.942 1.00 98.19 82 THR A O 1
ATOM 617 N N . TRP A 1 83 ? -12.438 1.851 4.077 1.00 98.00 83 TRP A N 1
ATOM 618 C CA . TRP A 1 83 ? -12.040 1.922 2.677 1.00 98.00 83 TRP A CA 1
ATOM 619 C C . TRP A 1 83 ? -11.867 3.366 2.214 1.00 98.00 83 TRP A C 1
ATOM 621 O O . TRP A 1 83 ? -12.782 4.184 2.328 1.00 98.00 83 TRP A O 1
ATOM 631 N N . TYR A 1 84 ? -10.697 3.677 1.666 1.00 97.94 84 TYR A N 1
ATOM 632 C CA . TYR A 1 84 ? -10.413 4.950 1.012 1.00 97.94 84 TYR A CA 1
ATOM 633 C C . TYR A 1 84 ? -9.309 4.750 -0.037 1.00 97.94 84 TYR A C 1
ATOM 635 O O . TYR A 1 84 ? -8.354 4.030 0.249 1.00 97.94 84 TYR A O 1
ATOM 643 N N . PRO A 1 85 ? -9.385 5.370 -1.228 1.00 96.81 85 PRO A N 1
ATOM 644 C CA . PRO A 1 85 ? -8.328 5.247 -2.231 1.00 96.81 85 PRO A CA 1
ATOM 645 C C . PRO A 1 85 ? -6.964 5.679 -1.676 1.00 96.81 85 PRO A C 1
ATOM 647 O O . PRO A 1 85 ? -6.843 6.766 -1.104 1.00 96.81 85 PRO A O 1
ATOM 650 N N . ASN A 1 86 ? -5.932 4.859 -1.862 1.00 92.75 86 ASN A N 1
ATOM 651 C CA . ASN A 1 86 ? -4.553 5.128 -1.471 1.00 92.75 86 ASN A CA 1
ATOM 652 C C . ASN A 1 86 ? -3.931 6.160 -2.423 1.00 92.75 86 ASN A C 1
ATOM 654 O O . ASN A 1 86 ? -3.094 5.877 -3.275 1.00 92.75 86 ASN A O 1
ATOM 658 N N . SER A 1 87 ? -4.438 7.379 -2.300 1.00 90.88 87 SER A N 1
ATOM 659 C CA . SER A 1 87 ? -4.068 8.567 -3.054 1.00 90.88 87 SER A CA 1
ATOM 660 C C . SER A 1 87 ? -3.859 9.736 -2.092 1.00 90.88 87 SER A C 1
ATOM 662 O O . SER A 1 87 ? -3.946 9.588 -0.869 1.00 90.88 87 SER A O 1
ATOM 664 N N . THR A 1 88 ? -3.636 10.934 -2.630 1.00 91.00 88 THR A N 1
ATOM 665 C CA . THR A 1 88 ? -3.526 12.157 -1.832 1.00 91.00 88 THR A CA 1
ATOM 666 C C . THR A 1 88 ? -4.653 12.263 -0.798 1.00 91.00 88 THR A C 1
ATOM 668 O O . THR A 1 88 ? -5.840 12.179 -1.115 1.00 91.00 88 THR A O 1
ATOM 671 N N . GLY A 1 89 ? -4.264 12.445 0.465 1.00 93.81 89 GLY A N 1
ATOM 672 C CA . GLY A 1 89 ? -5.193 12.556 1.584 1.00 93.81 89 GLY A CA 1
ATOM 673 C C . GLY A 1 89 ? -5.634 11.231 2.211 1.00 93.81 89 GLY A C 1
ATOM 674 O O . GLY A 1 89 ? -6.477 11.291 3.102 1.00 93.81 89 GLY A O 1
ATOM 675 N N . PHE A 1 90 ? -5.085 10.073 1.816 1.00 96.25 90 PHE A N 1
ATOM 676 C CA . PHE A 1 90 ? -5.405 8.776 2.432 1.00 96.25 90 PHE A CA 1
ATOM 677 C C . PHE A 1 90 ? -5.275 8.822 3.959 1.00 96.25 90 PHE A C 1
ATOM 679 O O . PHE A 1 90 ? -6.268 8.626 4.656 1.00 96.25 90 PHE A O 1
ATOM 686 N N . VAL A 1 91 ? -4.105 9.198 4.489 1.00 96.19 91 VAL A N 1
ATOM 687 C CA . VAL A 1 91 ? -3.874 9.288 5.944 1.00 96.19 91 VAL A CA 1
ATOM 688 C C . VAL A 1 91 ? -4.826 10.292 6.598 1.00 96.19 91 VAL A C 1
ATOM 690 O O . VAL A 1 91 ? -5.516 9.952 7.555 1.00 96.19 91 VAL A O 1
ATOM 693 N N . ARG A 1 92 ? -4.945 11.506 6.044 1.00 95.62 92 ARG A N 1
ATOM 694 C CA . ARG A 1 92 ? -5.811 12.572 6.585 1.00 95.62 92 ARG A CA 1
ATOM 695 C C . ARG A 1 92 ? -7.283 12.157 6.689 1.00 95.62 92 ARG A C 1
ATOM 697 O O . ARG A 1 92 ? -7.937 12.508 7.664 1.00 95.62 92 ARG A O 1
ATOM 704 N N . ASN A 1 93 ? -7.808 11.451 5.690 1.00 96.94 93 ASN A N 1
ATOM 705 C CA . ASN A 1 93 ? -9.227 11.085 5.610 1.00 96.94 93 ASN A CA 1
ATOM 706 C C . ASN A 1 93 ? -9.555 9.722 6.241 1.00 96.94 93 ASN A C 1
ATOM 708 O O . ASN A 1 93 ? -10.734 9.348 6.276 1.00 96.94 93 ASN A O 1
ATOM 712 N N . THR A 1 94 ? -8.537 8.997 6.722 1.00 97.44 94 THR A N 1
ATOM 713 C CA . THR A 1 94 ? -8.659 7.692 7.384 1.00 97.44 94 THR A CA 1
ATOM 714 C C . THR A 1 94 ? -8.066 7.751 8.797 1.00 97.44 94 THR A C 1
ATOM 716 O O . THR A 1 94 ? -8.755 8.235 9.701 1.00 97.44 94 THR A O 1
ATOM 719 N N . LEU A 1 95 ? -6.806 7.340 8.977 1.00 96.06 95 LEU A N 1
ATOM 720 C CA . LEU A 1 95 ? -6.069 7.274 10.242 1.00 96.06 95 LEU A CA 1
ATOM 721 C C . LEU A 1 95 ? -6.102 8.608 11.003 1.00 96.06 95 LEU A C 1
ATOM 723 O O . LEU A 1 95 ? -6.527 8.660 12.151 1.00 96.06 95 LEU A O 1
ATOM 727 N N . GLY A 1 96 ? -5.763 9.713 10.335 1.00 95.12 96 GLY A N 1
ATOM 728 C CA . GLY A 1 96 ? -5.755 11.061 10.918 1.00 95.12 96 GLY A CA 1
ATOM 729 C C . GLY A 1 96 ? -7.141 11.616 11.266 1.00 95.12 96 GLY A C 1
ATOM 730 O O . GLY A 1 96 ? -7.242 12.641 11.932 1.00 95.12 96 GLY A O 1
ATOM 731 N N . SER A 1 97 ? -8.211 10.940 10.835 1.00 95.50 97 SER A N 1
ATOM 732 C CA . SER A 1 97 ? -9.600 11.243 11.206 1.00 95.50 97 SER A CA 1
ATOM 733 C C . SER A 1 97 ? -10.207 10.206 12.160 1.00 95.50 97 SER A C 1
ATOM 735 O O . SER A 1 97 ? -11.422 10.187 12.343 1.00 95.50 97 SER A O 1
ATOM 737 N N . TYR A 1 98 ? -9.377 9.336 12.751 1.00 94.50 98 TYR A N 1
ATOM 738 C CA . TYR A 1 98 ? -9.758 8.313 13.737 1.00 94.50 98 TYR A CA 1
ATOM 739 C C . TYR A 1 98 ? -10.785 7.276 13.245 1.00 94.50 98 TYR A C 1
ATOM 741 O O . TYR A 1 98 ? -11.447 6.603 14.042 1.00 94.50 98 TYR A O 1
ATOM 749 N N . LYS A 1 99 ? -10.919 7.107 11.922 1.00 95.31 99 LYS A N 1
ATOM 750 C CA . LYS A 1 99 ? -11.832 6.117 11.319 1.00 95.31 99 LYS A CA 1
ATOM 751 C C . LYS A 1 99 ? -11.276 4.689 11.335 1.00 95.31 99 LYS A C 1
ATOM 753 O O . LYS A 1 99 ? -12.007 3.744 11.055 1.00 95.31 99 LYS A O 1
ATOM 758 N N . CYS A 1 100 ? -9.989 4.529 11.600 1.00 97.06 100 CYS A N 1
ATOM 759 C CA . CYS A 1 100 ? -9.253 3.268 11.679 1.00 97.06 100 CYS A CA 1
ATOM 760 C C . CYS A 1 100 ? -7.957 3.516 12.461 1.00 97.06 100 CYS A C 1
ATOM 762 O O . CYS A 1 100 ? -7.591 4.670 12.678 1.00 97.06 100 CYS A O 1
ATOM 764 N N . ASP A 1 101 ? -7.286 2.444 12.875 1.00 96.12 101 ASP A N 1
ATOM 765 C CA . ASP A 1 101 ? -6.171 2.493 13.831 1.00 96.12 101 ASP A CA 1
ATOM 766 C C . ASP A 1 101 ? -4.821 2.118 13.216 1.00 96.12 101 ASP A C 1
ATOM 768 O O . ASP A 1 101 ? -3.776 2.376 13.806 1.00 96.12 101 ASP A O 1
ATOM 772 N N . VAL A 1 102 ? -4.823 1.475 12.047 1.00 96.69 102 VAL A N 1
ATOM 773 C CA . VAL A 1 102 ? -3.604 0.944 11.433 1.00 96.69 102 VAL A CA 1
ATOM 774 C C . VAL A 1 102 ? -3.680 0.971 9.913 1.00 96.69 102 VAL A C 1
ATOM 776 O O . VAL A 1 102 ? -4.734 0.740 9.321 1.00 96.69 102 VAL A O 1
ATOM 779 N N . ILE A 1 103 ? -2.535 1.213 9.284 1.00 97.38 103 ILE A N 1
ATOM 780 C CA . ILE A 1 103 ? -2.299 1.032 7.851 1.00 97.38 103 ILE A CA 1
ATOM 781 C C . ILE A 1 103 ? -1.343 -0.157 7.720 1.00 97.38 103 ILE A C 1
ATOM 783 O O . ILE A 1 103 ? -0.322 -0.195 8.404 1.00 97.38 103 ILE A O 1
ATOM 787 N N . MET A 1 104 ? -1.673 -1.144 6.881 1.00 97.00 104 MET A N 1
ATOM 788 C CA . MET A 1 104 ? -0.890 -2.387 6.799 1.00 97.00 104 MET A CA 1
ATOM 789 C C . MET A 1 104 ? 0.500 -2.173 6.195 1.00 97.00 104 MET A C 1
ATOM 791 O O . MET A 1 104 ? 1.476 -2.730 6.699 1.00 97.00 104 MET A O 1
ATOM 795 N N . GLY A 1 105 ? 0.597 -1.374 5.134 1.00 93.75 105 GLY A N 1
ATOM 796 C CA . GLY A 1 105 ? 1.848 -1.026 4.469 1.00 93.75 105 GLY A CA 1
ATOM 797 C C . GLY A 1 105 ? 2.072 0.480 4.479 1.00 93.75 105 GLY A C 1
ATOM 798 O O . GLY A 1 105 ? 1.241 1.239 3.983 1.00 93.75 105 GLY A O 1
ATOM 799 N N . PHE A 1 106 ? 3.201 0.916 5.035 1.00 91.88 106 PHE A N 1
ATOM 800 C CA . PHE A 1 106 ? 3.602 2.320 5.041 1.00 91.88 106 PHE A CA 1
ATOM 801 C C . PHE A 1 106 ? 5.129 2.431 4.893 1.00 91.88 106 PHE A C 1
ATOM 803 O O . PHE A 1 1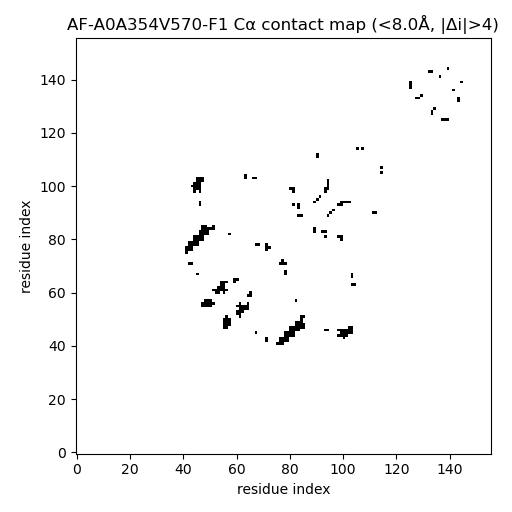06 ? 5.842 1.626 5.503 1.00 91.88 106 PHE A O 1
ATOM 810 N N . PRO A 1 107 ? 5.650 3.350 4.059 1.00 87.25 107 PRO A N 1
ATOM 811 C CA . PRO A 1 107 ? 7.086 3.481 3.835 1.00 87.25 107 PRO A CA 1
ATOM 812 C C . PRO A 1 107 ? 7.806 3.978 5.092 1.00 87.25 107 PRO A C 1
ATOM 814 O O . PRO A 1 107 ? 7.290 4.810 5.831 1.00 87.25 107 PRO A O 1
ATOM 817 N N . GLN A 1 108 ? 9.023 3.476 5.315 1.00 85.06 108 GLN A N 1
ATOM 818 C CA . GLN A 1 108 ? 9.892 3.941 6.398 1.00 85.06 108 GLN A CA 1
ATOM 819 C C . GLN A 1 108 ? 10.357 5.382 6.152 1.00 85.06 108 GLN A C 1
ATOM 821 O O . GLN A 1 108 ? 10.754 5.716 5.037 1.00 85.06 108 GLN A O 1
ATOM 826 N N . GLY A 1 109 ? 10.366 6.201 7.208 1.00 80.25 109 GLY A N 1
ATOM 827 C CA . GLY A 1 109 ? 10.856 7.585 7.169 1.00 80.25 109 GLY A CA 1
ATOM 828 C C . GLY A 1 109 ? 9.823 8.642 6.772 1.00 80.25 109 GLY A C 1
ATOM 829 O O . GLY A 1 109 ? 10.202 9.789 6.564 1.00 80.25 109 GLY A O 1
ATOM 830 N N . ASP A 1 110 ? 8.546 8.273 6.656 1.00 79.94 110 ASP A N 1
ATOM 831 C CA . ASP A 1 110 ? 7.454 9.242 6.552 1.00 79.94 110 ASP A CA 1
ATOM 832 C C . ASP A 1 110 ? 6.954 9.616 7.962 1.00 79.94 110 ASP A C 1
ATOM 834 O O . ASP A 1 110 ? 6.637 8.745 8.774 1.00 79.94 110 ASP A O 1
ATOM 838 N N . ASP A 1 111 ? 6.900 10.917 8.251 1.00 84.75 111 ASP A N 1
ATOM 839 C CA . ASP A 1 111 ? 6.591 11.470 9.574 1.00 84.75 111 ASP A CA 1
ATOM 840 C C . ASP A 1 111 ? 5.080 11.612 9.839 1.00 84.75 111 ASP A C 1
ATOM 842 O O . ASP A 1 111 ? 4.673 12.019 10.931 1.00 84.75 111 ASP A O 1
ATOM 846 N N . ILE A 1 112 ? 4.214 11.301 8.863 1.00 89.94 112 ILE A N 1
ATOM 847 C CA . ILE A 1 112 ? 2.758 11.479 9.018 1.00 89.94 112 ILE A CA 1
ATOM 848 C C . ILE A 1 112 ? 2.065 10.331 9.766 1.00 89.94 112 ILE A C 1
ATOM 850 O O . ILE A 1 112 ? 0.881 10.446 10.093 1.00 89.94 112 ILE A O 1
ATOM 854 N N . ALA A 1 113 ? 2.771 9.230 10.035 1.00 90.69 113 ALA A N 1
ATOM 855 C CA . ALA A 1 113 ? 2.283 8.109 10.831 1.00 90.69 113 ALA A CA 1
ATOM 856 C C . ALA A 1 113 ? 3.427 7.453 11.617 1.00 90.69 113 ALA A C 1
ATOM 858 O O . ALA A 1 113 ? 4.552 7.350 11.139 1.00 90.69 113 ALA A O 1
ATOM 859 N N . GLN A 1 114 ? 3.135 6.955 12.820 1.00 92.31 114 GLN A N 1
ATOM 860 C CA . GLN A 1 114 ? 4.105 6.172 13.583 1.00 92.31 114 GLN A CA 1
ATOM 861 C C . GLN A 1 114 ? 4.264 4.777 12.965 1.00 92.31 114 GLN A C 1
ATOM 863 O O . GLN A 1 114 ? 3.283 4.058 12.769 1.00 92.31 114 GLN A O 1
A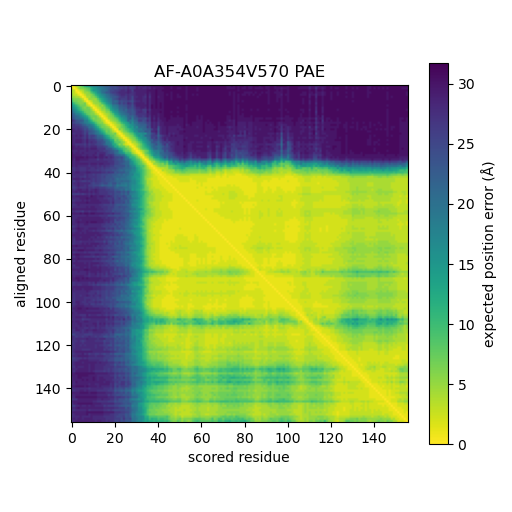TOM 868 N N . ILE A 1 115 ? 5.507 4.377 12.704 1.00 92.69 115 ILE A N 1
ATOM 869 C CA . ILE A 1 115 ? 5.825 3.120 12.022 1.00 92.69 115 ILE A CA 1
ATOM 870 C C . ILE A 1 115 ? 6.181 2.028 13.038 1.00 92.69 115 ILE A C 1
ATOM 872 O O . ILE A 1 115 ? 6.744 2.290 14.101 1.00 92.69 115 ILE A O 1
ATOM 876 N N . THR A 1 116 ? 5.827 0.786 12.712 1.00 93.81 116 THR A N 1
ATOM 877 C CA . THR A 1 116 ? 6.172 -0.409 13.495 1.00 93.81 116 THR A CA 1
ATOM 878 C C . THR A 1 116 ? 7.585 -0.915 13.169 1.00 93.81 116 THR A C 1
ATOM 880 O O . THR A 1 116 ? 8.287 -0.367 12.314 1.00 93.81 116 THR A O 1
ATOM 883 N N . ASN A 1 117 ? 7.998 -2.012 13.813 1.00 93.88 117 ASN A N 1
ATOM 884 C CA . ASN A 1 117 ? 9.150 -2.773 13.335 1.00 93.88 117 ASN A CA 1
ATOM 885 C C . ASN A 1 117 ? 8.853 -3.300 11.918 1.00 93.88 117 ASN A C 1
ATOM 887 O O . ASN A 1 117 ? 7.813 -3.936 11.722 1.00 93.88 117 ASN A O 1
ATOM 891 N N . PRO A 1 118 ? 9.741 -3.073 10.933 1.00 94.25 118 PRO A N 1
ATOM 892 C CA . PRO A 1 118 ? 9.490 -3.485 9.559 1.00 94.25 118 PRO A CA 1
ATOM 893 C C . PRO A 1 118 ? 9.361 -5.008 9.468 1.00 94.25 118 PRO A C 1
ATOM 895 O O . PRO A 1 118 ? 10.213 -5.743 9.965 1.00 94.25 118 PRO A O 1
ATOM 898 N N . TYR A 1 119 ? 8.302 -5.481 8.810 1.00 94.31 119 TYR A N 1
ATOM 899 C CA . TYR A 1 119 ? 8.054 -6.913 8.608 1.00 94.31 119 TYR A CA 1
ATOM 900 C C . TYR A 1 119 ? 8.481 -7.420 7.220 1.00 94.31 119 TYR A C 1
ATOM 902 O O . TYR A 1 119 ? 8.473 -8.626 6.985 1.00 94.31 119 TYR A O 1
ATOM 910 N N . TYR A 1 120 ? 8.875 -6.528 6.305 1.00 94.44 120 TYR A N 1
ATOM 911 C CA . TYR A 1 120 ? 9.563 -6.865 5.058 1.00 94.44 120 TYR A CA 1
ATOM 912 C C . TYR A 1 120 ? 10.361 -5.664 4.533 1.00 94.44 120 TYR A C 1
ATOM 914 O O . TYR A 1 120 ? 10.086 -4.519 4.893 1.00 94.44 120 TYR A O 1
ATOM 922 N N . THR A 1 121 ? 11.319 -5.943 3.649 1.00 94.81 121 THR A N 1
ATOM 923 C CA . THR A 1 121 ? 12.070 -4.939 2.889 1.00 94.81 121 THR A CA 1
ATOM 924 C C . THR A 1 121 ? 11.950 -5.277 1.411 1.00 94.81 121 THR A C 1
ATOM 926 O O . THR A 1 121 ? 12.091 -6.436 1.026 1.00 94.81 121 THR A O 1
ATOM 929 N N . THR A 1 122 ? 11.687 -4.270 0.585 1.00 93.00 122 THR A N 1
ATOM 930 C CA . THR A 1 122 ? 11.585 -4.411 -0.871 1.00 93.00 122 THR A CA 1
ATOM 931 C C . THR A 1 122 ? 12.367 -3.301 -1.571 1.00 93.00 122 THR A C 1
ATOM 933 O O . THR A 1 122 ? 12.872 -2.383 -0.923 1.00 93.00 122 THR A O 1
ATOM 936 N N . SER A 1 123 ? 12.478 -3.385 -2.892 1.00 92.25 123 SER A N 1
ATOM 937 C CA . SER A 1 123 ? 13.108 -2.374 -3.734 1.00 92.25 123 SER A CA 1
ATOM 938 C C . SER A 1 123 ? 12.276 -2.120 -4.984 1.00 92.25 123 SER A C 1
ATOM 940 O O . SER A 1 123 ? 11.483 -2.961 -5.411 1.00 92.25 123 SER A O 1
ATOM 942 N N . TYR A 1 124 ? 12.517 -0.981 -5.629 1.00 93.44 124 TYR A N 1
ATOM 943 C CA . TYR A 1 124 ? 12.110 -0.805 -7.016 1.00 93.44 124 TYR A CA 1
ATOM 944 C C . TYR A 1 124 ? 12.794 -1.848 -7.909 1.00 93.44 124 TYR A C 1
ATOM 946 O O . TYR A 1 124 ? 13.907 -2.301 -7.624 1.00 93.44 124 TYR A O 1
ATOM 954 N N . ALA A 1 125 ? 12.121 -2.224 -8.993 1.00 93.94 125 ALA A N 1
ATOM 955 C CA . ALA A 1 125 ? 12.609 -3.207 -9.948 1.00 93.94 125 ALA A CA 1
ATOM 956 C C . ALA A 1 125 ? 12.518 -2.660 -11.373 1.00 93.94 125 ALA A C 1
ATOM 958 O O . ALA A 1 125 ? 11.556 -1.980 -11.735 1.00 93.94 125 ALA A O 1
ATOM 959 N N . LEU A 1 126 ? 13.512 -2.996 -12.194 1.00 94.00 126 LEU A N 1
ATOM 960 C CA . LEU A 1 126 ? 13.441 -2.784 -13.633 1.00 94.00 126 LEU A CA 1
ATOM 961 C C . LEU A 1 126 ? 12.678 -3.952 -14.264 1.00 94.00 126 LEU A C 1
ATOM 963 O O . LEU A 1 126 ? 13.075 -5.106 -14.115 1.00 94.00 126 LEU A O 1
ATOM 967 N N . VAL A 1 127 ? 11.608 -3.648 -14.997 1.00 94.44 127 VAL A N 1
ATOM 968 C CA . VAL A 1 127 ? 10.802 -4.647 -15.708 1.00 94.44 127 VAL A CA 1
ATOM 969 C C . VAL A 1 127 ? 10.939 -4.423 -17.209 1.00 94.44 127 VAL A C 1
ATOM 971 O O . VAL A 1 127 ? 10.728 -3.318 -17.705 1.00 94.44 127 VAL A O 1
ATOM 974 N N . TYR A 1 128 ? 11.288 -5.477 -17.941 1.00 94.12 128 TYR A N 1
ATOM 975 C CA . TYR A 1 128 ? 11.424 -5.461 -19.395 1.00 94.12 128 TYR A CA 1
ATOM 976 C C . TYR A 1 128 ? 10.919 -6.770 -20.002 1.00 94.12 128 TYR A C 1
ATOM 978 O O . TYR A 1 128 ? 10.810 -7.797 -19.332 1.00 94.12 128 TYR A O 1
ATOM 986 N N . LYS A 1 129 ? 10.604 -6.735 -21.300 1.00 94.38 129 LYS A N 1
ATOM 987 C CA . LYS A 1 129 ? 10.223 -7.934 -22.050 1.00 94.38 129 LYS A CA 1
ATOM 988 C C . LYS A 1 129 ? 11.474 -8.785 -22.333 1.00 94.38 129 LYS A C 1
ATOM 990 O O . LYS A 1 129 ? 12.431 -8.233 -22.883 1.00 94.38 129 LYS A O 1
ATOM 995 N N . PRO A 1 130 ? 11.470 -10.095 -22.034 1.00 95.00 130 PRO A N 1
ATOM 996 C CA . PRO A 1 130 ? 12.594 -10.974 -22.353 1.00 95.00 130 PRO A CA 1
ATOM 997 C C . PRO A 1 130 ? 12.937 -10.988 -23.849 1.00 95.00 130 PRO A C 1
ATOM 999 O O . PRO A 1 130 ? 12.047 -10.833 -24.692 1.00 95.00 130 PRO A O 1
ATOM 1002 N N . GLY A 1 131 ? 14.212 -11.191 -24.185 1.00 94.00 131 GLY A N 1
ATOM 1003 C CA . GLY A 1 131 ? 14.681 -11.316 -25.570 1.00 94.00 131 GLY A CA 1
ATOM 1004 C C . GLY A 1 131 ? 14.756 -9.995 -26.339 1.00 94.00 131 GLY A C 1
ATOM 1005 O O . GLY A 1 131 ? 14.846 -9.996 -27.564 1.00 94.00 131 GLY A O 1
ATOM 1006 N N . THR A 1 132 ? 14.699 -8.853 -25.648 1.00 92.19 132 THR A N 1
ATOM 1007 C CA . THR A 1 132 ? 14.727 -7.510 -26.267 1.00 92.19 132 THR A CA 1
ATOM 1008 C C . THR A 1 132 ? 16.091 -6.819 -26.172 1.00 92.19 132 THR A C 1
ATOM 1010 O O . THR A 1 132 ? 16.195 -5.605 -26.344 1.00 92.19 132 THR A O 1
ATOM 1013 N N . GLY A 1 133 ? 17.153 -7.580 -25.885 1.00 91.81 133 GLY A N 1
ATOM 1014 C CA . GLY A 1 133 ? 18.512 -7.054 -25.703 1.00 91.81 133 GLY A CA 1
ATOM 1015 C C . GLY A 1 133 ? 18.760 -6.416 -24.331 1.00 91.81 133 GLY A C 1
ATOM 1016 O O . GLY A 1 133 ? 19.872 -5.967 -24.054 1.00 91.81 133 GLY A O 1
ATOM 1017 N 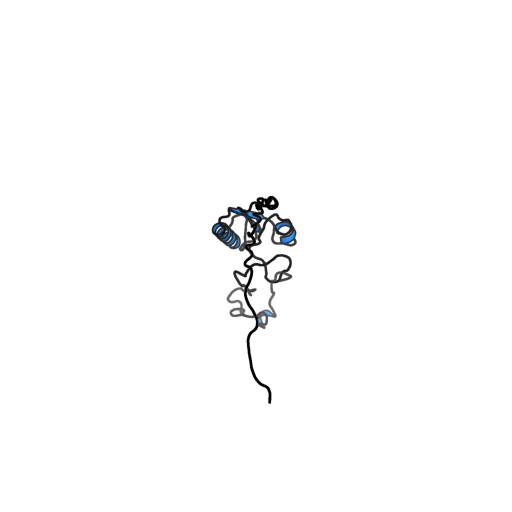N . LEU A 1 134 ? 17.748 -6.409 -23.458 1.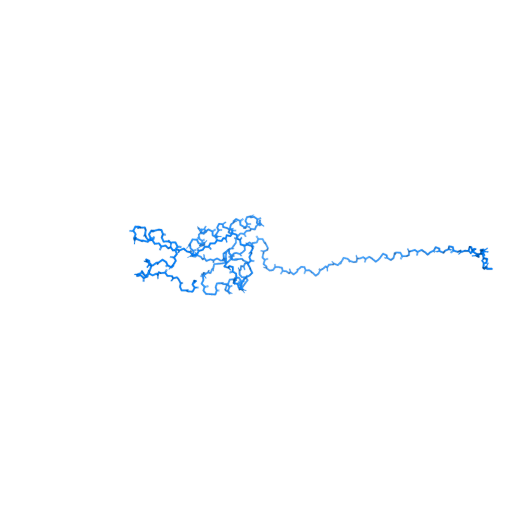00 94.38 134 LEU A N 1
ATOM 1018 C CA . LEU A 1 134 ? 17.833 -5.944 -22.071 1.00 94.38 134 LEU A CA 1
ATOM 1019 C C . LEU A 1 134 ? 18.022 -7.087 -21.068 1.00 94.38 134 LEU A C 1
ATOM 1021 O O . LEU A 1 134 ? 18.143 -6.827 -19.872 1.00 94.38 134 LEU A O 1
ATOM 1025 N N . ASP A 1 135 ? 18.090 -8.335 -21.535 1.00 94.81 135 ASP A N 1
ATOM 1026 C CA . ASP A 1 135 ? 18.302 -9.489 -20.667 1.00 94.81 135 ASP A CA 1
ATOM 1027 C C . ASP A 1 135 ? 19.588 -9.310 -19.842 1.00 94.81 135 ASP A C 1
ATOM 1029 O O . ASP A 1 135 ? 20.627 -8.855 -20.341 1.00 94.81 135 ASP A O 1
ATOM 1033 N N . GLY A 1 136 ? 19.480 -9.583 -18.541 1.00 92.88 136 GLY A N 1
ATOM 1034 C CA . GLY A 1 136 ? 20.568 -9.402 -17.580 1.00 92.88 136 GLY A CA 1
ATOM 1035 C C . GLY A 1 136 ? 20.851 -7.949 -17.175 1.00 92.88 136 GLY A C 1
ATOM 1036 O O . GLY A 1 136 ? 21.827 -7.709 -16.471 1.00 92.88 136 GLY A O 1
ATOM 1037 N N . THR A 1 137 ? 20.040 -6.966 -17.587 1.00 93.44 137 THR A N 1
ATOM 1038 C CA . THR A 1 137 ? 20.164 -5.589 -17.069 1.00 93.44 137 THR A CA 1
ATOM 1039 C C . THR A 1 137 ? 19.889 -5.566 -15.566 1.00 93.44 137 THR A C 1
ATOM 1041 O O . THR A 1 137 ? 18.801 -5.947 -15.135 1.00 93.44 137 THR A O 1
ATOM 1044 N N . ALA A 1 138 ? 20.861 -5.090 -14.784 1.00 91.50 138 ALA A N 1
ATOM 1045 C CA . ALA A 1 138 ? 20.789 -5.046 -13.320 1.00 91.50 138 ALA A CA 1
ATOM 1046 C C . ALA A 1 138 ? 20.872 -3.625 -12.730 1.00 91.50 138 ALA A C 1
ATOM 1048 O O . ALA A 1 138 ? 20.785 -3.458 -11.518 1.00 91.50 138 ALA A O 1
ATOM 1049 N N . SER A 1 139 ? 21.067 -2.596 -13.562 1.00 92.62 139 SER A N 1
ATOM 1050 C CA . SER A 1 139 ? 21.256 -1.215 -13.105 1.00 92.62 139 SER A CA 1
ATOM 1051 C C . SER A 1 139 ? 20.634 -0.209 -14.067 1.00 92.62 139 SER A C 1
ATOM 1053 O O . SER A 1 139 ? 20.669 -0.398 -15.281 1.00 92.62 139 SER A O 1
ATOM 1055 N N . LEU A 1 140 ? 20.128 0.902 -13.524 1.00 93.00 140 LEU A N 1
ATOM 1056 C CA . LEU A 1 140 ? 19.656 2.048 -14.311 1.00 93.00 140 LEU A CA 1
ATOM 1057 C C . LEU A 1 140 ? 20.792 2.781 -15.041 1.00 93.00 140 LEU A C 1
ATOM 1059 O O . LEU A 1 140 ? 20.534 3.534 -15.974 1.00 93.00 140 LEU A O 1
ATOM 1063 N N . ALA A 1 141 ? 22.046 2.549 -14.645 1.00 94.06 141 ALA A N 1
ATOM 1064 C CA . ALA A 1 141 ? 23.219 3.093 -15.326 1.00 94.06 141 ALA A CA 1
ATOM 1065 C C . ALA A 1 141 ? 23.612 2.304 -16.590 1.00 94.06 141 ALA A C 1
ATOM 1067 O O . ALA A 1 141 ? 24.587 2.663 -17.252 1.00 94.06 141 ALA A O 1
ATOM 1068 N N . ASP A 1 142 ? 22.898 1.223 -16.922 1.00 95.12 142 ASP A N 1
ATOM 1069 C CA . ASP A 1 142 ? 23.209 0.398 -18.086 1.00 95.12 142 ASP A CA 1
ATOM 1070 C C . ASP A 1 142 ? 23.116 1.226 -19.388 1.00 95.12 142 ASP A C 1
ATOM 1072 O O . ASP A 1 142 ? 22.058 1.790 -19.690 1.00 95.12 142 ASP A O 1
ATOM 1076 N N . PRO A 1 143 ? 24.195 1.306 -20.196 1.00 94.88 143 PRO A N 1
ATOM 1077 C CA . PRO A 1 143 ? 24.202 2.079 -21.436 1.00 94.88 143 PRO A CA 1
ATOM 1078 C C . PRO A 1 143 ? 23.101 1.685 -22.425 1.00 94.88 143 PRO A C 1
ATOM 1080 O O . PRO A 1 143 ? 22.674 2.531 -23.212 1.00 94.88 143 PRO A O 1
ATOM 1083 N N . ARG A 1 144 ? 22.615 0.436 -22.369 1.00 94.38 144 ARG A N 1
ATOM 1084 C CA . ARG A 1 144 ? 21.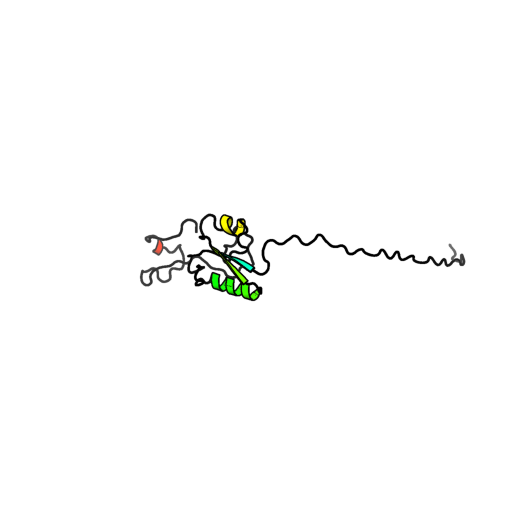527 -0.078 -23.215 1.00 94.38 144 ARG A CA 1
ATOM 1085 C C . ARG A 1 144 ? 20.179 0.594 -22.944 1.00 94.38 144 ARG A C 1
ATOM 1087 O O . ARG A 1 144 ? 19.257 0.405 -23.730 1.00 94.38 144 ARG A O 1
ATOM 1094 N 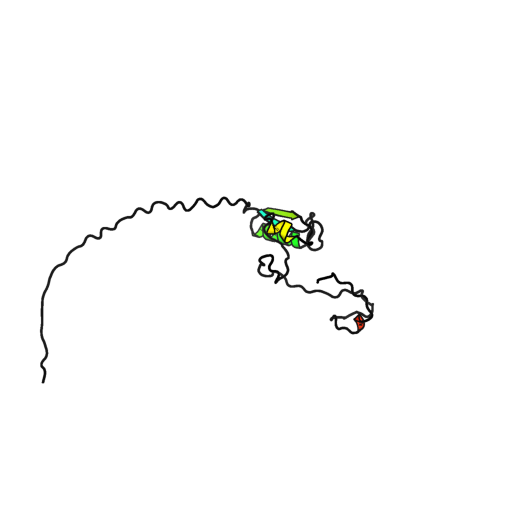N . LEU A 1 145 ? 20.044 1.350 -21.851 1.00 95.19 145 LEU A N 1
ATOM 1095 C CA . LEU A 1 145 ? 18.820 2.077 -21.502 1.00 95.19 145 LEU A CA 1
ATOM 1096 C C . LEU A 1 145 ? 18.749 3.483 -22.120 1.00 95.19 145 LEU A C 1
ATOM 1098 O O . LEU A 1 145 ? 17.671 4.071 -22.140 1.00 95.19 145 LEU A O 1
ATOM 1102 N N . LYS A 1 146 ? 19.859 4.030 -22.642 1.00 94.44 146 LYS A N 1
ATOM 1103 C CA . LYS A 1 146 ? 19.941 5.434 -23.102 1.00 94.44 146 LYS A CA 1
ATOM 1104 C C . LYS A 1 146 ? 18.992 5.779 -24.249 1.00 94.44 146 LYS A C 1
ATOM 1106 O O . LYS A 1 146 ? 18.546 6.916 -24.347 1.00 94.44 146 LYS A O 1
ATOM 1111 N N . ASP A 1 147 ? 18.712 4.820 -25.123 1.00 93.19 147 ASP A N 1
ATOM 1112 C CA . ASP A 1 147 ? 17.825 4.975 -26.277 1.00 93.19 147 ASP A CA 1
ATOM 1113 C C . ASP A 1 147 ? 16.405 4.441 -26.005 1.00 93.19 147 ASP A C 1
ATOM 1115 O O . ASP A 1 147 ? 15.579 4.366 -26.917 1.00 93.19 147 ASP A O 1
ATOM 1119 N N . LYS A 1 148 ? 16.103 4.044 -24.760 1.00 94.25 148 LYS A N 1
ATOM 1120 C CA . LYS A 1 148 ? 14.820 3.444 -24.378 1.00 94.25 148 LYS A CA 1
ATOM 1121 C C . LYS A 1 148 ? 13.876 4.470 -23.766 1.00 94.25 148 LYS A C 1
ATOM 1123 O O . LYS A 1 148 ? 14.274 5.451 -23.147 1.00 94.25 148 LYS A O 1
ATOM 1128 N N . ARG A 1 149 ? 12.577 4.199 -23.905 1.00 94.69 149 ARG A N 1
ATOM 1129 C CA . ARG A 1 149 ? 11.519 4.933 -23.205 1.00 94.69 149 ARG A CA 1
ATOM 1130 C C . ARG A 1 149 ? 11.261 4.255 -21.865 1.00 94.69 149 ARG A C 1
ATOM 1132 O O . ARG A 1 149 ? 10.819 3.109 -21.842 1.00 94.69 149 ARG A O 1
ATOM 1139 N N . LEU A 1 150 ? 11.526 4.964 -20.774 1.00 93.69 150 LEU A N 1
ATOM 1140 C CA . LEU A 1 150 ? 11.307 4.474 -19.416 1.00 93.69 150 LEU A CA 1
ATOM 1141 C C . LEU A 1 150 ? 9.942 4.949 -18.905 1.00 93.69 150 LEU A C 1
ATOM 1143 O O . LEU A 1 150 ? 9.652 6.144 -18.925 1.00 93.69 150 LEU A O 1
ATOM 1147 N N . GLY A 1 151 ? 9.103 4.008 -18.473 1.00 95.56 151 GLY A N 1
ATOM 1148 C CA . GLY A 1 151 ? 7.868 4.302 -17.749 1.00 95.56 151 GLY A CA 1
ATOM 1149 C C . GLY A 1 151 ? 8.137 4.284 -16.248 1.00 95.56 151 GLY A C 1
ATOM 1150 O O . GLY A 1 151 ? 8.632 3.286 -15.734 1.00 95.56 151 GLY A O 1
ATOM 1151 N N . ILE A 1 152 ? 7.816 5.376 -15.561 1.00 95.88 152 ILE A N 1
ATOM 1152 C CA . ILE A 1 152 ? 7.960 5.523 -14.110 1.00 95.88 152 ILE A CA 1
ATOM 1153 C C . ILE A 1 152 ? 6.761 6.302 -13.566 1.00 95.88 152 ILE A C 1
ATOM 1155 O O . ILE A 1 152 ? 6.183 7.132 -14.273 1.00 95.88 152 ILE A O 1
ATOM 1159 N N . VAL A 1 153 ? 6.370 6.025 -12.325 1.00 93.06 153 VAL A N 1
ATOM 1160 C CA . VAL A 1 153 ? 5.363 6.828 -11.625 1.00 93.06 153 VAL A CA 1
ATOM 1161 C C . VAL A 1 153 ? 6.041 8.105 -11.127 1.00 93.06 153 VAL A C 1
ATOM 1163 O O . VAL A 1 153 ? 7.107 8.054 -10.528 1.00 93.06 153 VAL A O 1
ATOM 1166 N N . ALA A 1 154 ? 5.458 9.270 -11.403 1.00 92.19 154 ALA A N 1
ATOM 1167 C CA . ALA A 1 154 ? 6.054 10.534 -10.982 1.00 92.19 154 ALA A CA 1
ATOM 1168 C C . ALA A 1 154 ? 6.117 10.628 -9.446 1.00 92.19 154 ALA A C 1
ATOM 1170 O O . ALA A 1 154 ? 5.116 10.388 -8.775 1.00 92.19 154 ALA A O 1
ATOM 1171 N N . GLY A 1 155 ? 7.277 11.017 -8.911 1.00 85.56 155 GLY A N 1
ATOM 1172 C CA . GLY A 1 155 ? 7.487 11.178 -7.468 1.00 85.56 155 GLY A CA 1
ATOM 1173 C C . GLY A 1 155 ? 7.852 9.898 -6.706 1.00 85.56 155 GLY A C 1
ATOM 1174 O O . GLY A 1 155 ? 7.806 9.926 -5.480 1.00 85.56 155 GLY A O 1
ATOM 1175 N N . THR A 1 156 ? 8.191 8.806 -7.404 1.00 85.38 156 THR A N 1
ATOM 1176 C CA . THR A 1 156 ? 8.799 7.597 -6.807 1.00 85.38 156 THR A CA 1
ATOM 1177 C C . THR A 1 156 ? 10.229 7.794 -6.351 1.00 85.38 156 THR A C 1
ATOM 1179 O O . THR A 1 156 ? 10.956 8.530 -7.061 1.00 85.38 156 THR A O 1
#

Sequence (156 aa):
MIAPPRSLYAALFGALLPALWSHAAALPQEGPAAAVELIDPKVFRVCSDPRNLPFSNEKGEGFENKLAELLAAKLGKSLAYTWYPNSTGFVRNTLGSYKCDVIMGFPQGDDIAQITNPYYTTSYALVYKPGTGLDGTASLADPRLKDKRLGIVAGT

Nearest PDB structures (foldseek):
  6onp-assembly1_A  TM=9.672E-01  e=1.148E-05  Methylorubrum extorquens AM1
  5sv6-assembly1_A  TM=9.108E-01  e=4.637E-05  Methylophaga aminisulfidivorans MP
  5ue3-assembly1_A  TM=5.327E-01  e=5.248E+00  Homo sapiens

Secondary structure (DSSP, 8-state):
-------------------------------S------S-TTEEEEEE-TEETTTEETTS-SHHHHHHHHHHHHHT-EEEEEE--SSTTHHHHTGGGTS-SEES---TT-TTS---S-S----------TTSS-TT---TT-GGGTTSPPP--TT-